Protein AF-A0AAQ4PEI0-F1 (afdb_monomer_lite)

Structure (mmCIF, N/CA/C/O backbone):
data_AF-A0AAQ4PEI0-F1
#
_entry.id   AF-A0AAQ4PEI0-F1
#
loop_
_atom_site.group_PDB
_atom_site.id
_atom_site.type_symbol
_atom_site.label_atom_id
_atom_site.label_alt_id
_atom_site.label_comp_id
_atom_site.label_asym_id
_atom_site.label_entity_id
_atom_site.label_seq_id
_atom_site.pdbx_PDB_ins_code
_atom_site.Cartn_x
_atom_site.Cartn_y
_atom_site.Cartn_z
_atom_site.occupancy
_atom_site.B_iso_or_equiv
_atom_site.auth_seq_id
_atom_site.auth_comp_id
_atom_site.auth_asym_id
_atom_site.auth_atom_id
_atom_site.pdbx_PDB_model_num
ATOM 1 N N . LEU A 1 1 ? 32.488 -16.811 -8.473 1.00 38.75 1 LEU A N 1
ATOM 2 C CA . LEU A 1 1 ? 32.124 -15.857 -7.400 1.00 38.75 1 LEU A CA 1
ATOM 3 C C . LEU A 1 1 ? 32.744 -14.506 -7.758 1.00 38.75 1 LEU A C 1
ATOM 5 O O . LEU A 1 1 ? 33.957 -14.402 -7.696 1.00 38.75 1 LEU A O 1
ATOM 9 N N . LEU A 1 2 ? 31.976 -13.509 -8.208 1.00 33.81 2 LEU A N 1
ATOM 10 C CA . LEU A 1 2 ? 32.509 -12.154 -8.414 1.00 33.81 2 LEU A CA 1
ATOM 11 C C . LEU A 1 2 ? 31.725 -11.177 -7.539 1.00 33.81 2 LEU A C 1
ATOM 13 O O . LEU A 1 2 ? 30.539 -10.925 -7.753 1.00 33.81 2 LEU A O 1
ATOM 17 N N . PHE A 1 3 ? 32.409 -10.702 -6.503 1.00 38.41 3 PHE A N 1
ATOM 18 C CA . PHE A 1 3 ? 31.966 -9.672 -5.578 1.00 38.41 3 PHE A CA 1
ATOM 19 C C . PHE A 1 3 ? 31.972 -8.321 -6.304 1.00 38.41 3 PHE A C 1
ATOM 21 O O . PHE A 1 3 ? 33.021 -7.848 -6.729 1.00 38.41 3 PHE A O 1
ATOM 28 N N . VAL A 1 4 ? 30.792 -7.718 -6.472 1.00 43.56 4 VAL A N 1
ATOM 29 C CA . VAL A 1 4 ? 30.637 -6.348 -6.985 1.00 43.56 4 VAL A CA 1
ATOM 30 C C . VAL A 1 4 ? 30.418 -5.426 -5.779 1.00 43.56 4 VAL A C 1
ATOM 32 O O . VAL A 1 4 ? 29.346 -5.506 -5.164 1.00 43.56 4 VAL A O 1
ATOM 35 N N . PRO A 1 5 ? 31.381 -4.560 -5.415 1.00 44.88 5 PRO A N 1
ATOM 36 C CA . PRO A 1 5 ? 31.213 -3.635 -4.305 1.00 44.88 5 PRO A CA 1
ATOM 37 C C . PRO A 1 5 ? 30.220 -2.532 -4.700 1.00 44.88 5 PRO A C 1
ATOM 39 O O . PRO A 1 5 ? 30.316 -1.955 -5.780 1.00 44.88 5 PRO A O 1
ATOM 42 N N . GLY A 1 6 ? 29.232 -2.257 -3.840 1.00 44.78 6 GLY A N 1
ATOM 43 C CA . GLY A 1 6 ? 28.313 -1.117 -3.999 1.00 44.78 6 GLY A CA 1
ATOM 44 C C . GLY A 1 6 ? 26.844 -1.433 -4.309 1.00 44.78 6 GLY A C 1
ATOM 45 O O . GLY A 1 6 ? 26.028 -0.513 -4.357 1.00 44.78 6 GLY A O 1
ATOM 46 N N . ARG A 1 7 ? 26.428 -2.702 -4.440 1.00 46.03 7 ARG A N 1
ATOM 47 C CA . ARG A 1 7 ? 24.991 -3.029 -4.342 1.00 46.03 7 ARG A CA 1
ATOM 48 C C . ARG A 1 7 ? 24.585 -2.988 -2.872 1.00 46.03 7 ARG A C 1
ATOM 50 O O . ARG A 1 7 ? 24.759 -3.978 -2.167 1.00 46.03 7 ARG A O 1
ATOM 57 N N . LYS A 1 8 ? 24.017 -1.870 -2.409 1.00 44.19 8 LYS A N 1
ATOM 58 C CA . LYS A 1 8 ? 23.251 -1.856 -1.154 1.00 44.19 8 LYS A CA 1
ATOM 59 C C . LYS A 1 8 ? 22.179 -2.951 -1.257 1.00 44.19 8 LYS A C 1
ATOM 61 O O . LYS A 1 8 ? 21.183 -2.777 -1.957 1.00 44.19 8 LYS A O 1
ATOM 66 N N . LYS A 1 9 ? 22.394 -4.099 -0.602 1.00 48.50 9 LYS A N 1
ATOM 67 C CA . LYS A 1 9 ? 21.352 -5.096 -0.323 1.00 48.50 9 LYS A CA 1
ATOM 68 C C . LYS A 1 9 ? 20.386 -4.471 0.692 1.00 48.50 9 LYS A C 1
ATOM 70 O O . LYS A 1 9 ? 20.432 -4.776 1.876 1.00 48.50 9 LYS A O 1
ATOM 75 N N . LEU A 1 10 ? 19.529 -3.562 0.240 1.00 49.28 10 LEU A N 1
ATOM 76 C CA . LEU A 1 10 ? 18.398 -3.064 1.023 1.00 49.28 10 LEU A CA 1
ATOM 77 C C . LEU A 1 10 ? 17.284 -4.119 0.984 1.00 49.28 10 LEU A C 1
ATOM 79 O O . LEU A 1 10 ? 16.302 -3.972 0.267 1.00 49.28 10 LEU A O 1
ATOM 83 N N . SER A 1 11 ? 17.471 -5.235 1.688 1.00 54.88 11 SER A N 1
ATOM 84 C CA . SER A 1 11 ? 16.385 -6.206 1.904 1.00 54.88 11 SER A CA 1
ATOM 85 C C . SER A 1 11 ? 16.462 -6.967 3.229 1.00 54.88 11 SER A C 1
ATOM 87 O O . SER A 1 11 ? 15.639 -7.846 3.449 1.00 54.88 11 SER A O 1
ATOM 89 N N . GLN A 1 12 ? 17.429 -6.678 4.103 1.00 53.75 12 GLN A N 1
ATOM 90 C CA . GLN A 1 12 ? 17.595 -7.415 5.365 1.00 53.75 12 GLN A CA 1
ATOM 91 C C . GLN A 1 12 ? 16.885 -6.751 6.560 1.00 53.75 12 GLN A C 1
ATOM 93 O O . GLN A 1 12 ? 16.806 -7.350 7.623 1.00 53.75 12 GLN A O 1
ATOM 98 N N . ASN A 1 13 ? 16.325 -5.541 6.405 1.00 64.62 13 ASN A N 1
ATOM 99 C CA . ASN A 1 13 ? 15.836 -4.743 7.541 1.00 64.62 13 ASN A CA 1
ATOM 100 C C . ASN A 1 13 ? 14.501 -4.014 7.270 1.00 64.62 13 ASN A C 1
ATOM 102 O O . ASN A 1 13 ? 14.267 -2.950 7.838 1.00 64.62 13 ASN A O 1
ATOM 106 N N . TYR A 1 14 ? 13.634 -4.525 6.383 1.00 78.50 14 TYR A N 1
ATOM 107 C CA . TYR A 1 14 ? 12.306 -3.919 6.212 1.00 78.50 14 TYR A CA 1
ATOM 108 C C . TYR A 1 14 ? 11.411 -4.270 7.404 1.00 78.50 14 TYR A C 1
ATOM 110 O O . TYR A 1 14 ? 10.960 -5.406 7.524 1.00 78.50 14 TYR A O 1
ATOM 118 N N . ASP A 1 15 ? 11.168 -3.289 8.269 1.00 85.69 15 ASP A N 1
ATOM 119 C CA . ASP A 1 15 ? 10.245 -3.411 9.392 1.00 85.69 15 ASP A CA 1
ATOM 120 C C . ASP A 1 15 ? 8.908 -2.722 9.048 1.00 85.69 15 ASP A C 1
ATOM 122 O O . ASP A 1 15 ? 8.854 -1.485 8.986 1.00 85.69 15 ASP A O 1
ATOM 126 N N . PRO A 1 16 ? 7.817 -3.484 8.834 1.00 87.50 16 PRO A N 1
ATOM 127 C CA . PRO A 1 16 ? 6.515 -2.918 8.486 1.00 87.50 16 PRO A CA 1
ATOM 128 C C . PRO A 1 16 ? 5.912 -2.048 9.597 1.00 87.50 16 PRO A C 1
ATOM 130 O O . PRO A 1 16 ? 5.054 -1.210 9.306 1.00 87.50 16 PRO A O 1
ATOM 133 N N . ARG A 1 17 ? 6.379 -2.188 10.848 1.00 88.00 17 ARG A N 1
ATOM 134 C CA . ARG A 1 17 ? 5.908 -1.380 11.983 1.00 88.00 17 ARG A CA 1
ATOM 135 C C . ARG A 1 17 ? 6.419 0.053 11.911 1.00 88.00 17 ARG A C 1
ATOM 137 O O . ARG A 1 17 ? 5.684 0.993 12.193 1.00 88.00 17 ARG A O 1
ATOM 144 N N . ARG A 1 18 ? 7.687 0.229 11.527 1.00 87.00 18 ARG A N 1
ATOM 145 C CA . ARG A 1 18 ? 8.390 1.524 11.606 1.00 87.00 18 ARG A CA 1
ATOM 146 C C . ARG A 1 18 ? 8.381 2.305 10.297 1.00 87.00 18 ARG A C 1
ATOM 148 O O . ARG A 1 18 ? 8.583 3.514 10.318 1.00 87.00 18 ARG A O 1
ATOM 155 N N . HIS A 1 19 ? 8.165 1.641 9.165 1.00 83.56 19 HIS A N 1
ATOM 156 C CA . HIS A 1 19 ? 8.323 2.268 7.856 1.00 83.56 19 HIS A CA 1
ATOM 157 C C . HIS A 1 19 ? 7.006 2.814 7.297 1.00 83.56 19 HIS A C 1
ATOM 159 O O . HIS A 1 19 ? 6.209 2.027 6.803 1.00 83.56 19 HIS A O 1
ATOM 165 N N . SER A 1 20 ? 6.801 4.133 7.229 1.00 84.38 20 SER A N 1
ATOM 166 C CA . SER A 1 20 ? 5.683 4.730 6.481 1.00 84.38 20 SER A CA 1
ATOM 167 C C . SER A 1 20 ? 6.009 5.027 5.020 1.00 84.38 20 SER A C 1
ATOM 169 O O . SER A 1 20 ? 7.073 5.544 4.712 1.00 84.38 20 SER A O 1
ATOM 171 N N . PHE A 1 21 ? 5.087 4.680 4.116 1.00 86.31 21 PHE A N 1
ATOM 172 C CA . PHE A 1 21 ? 5.120 5.187 2.742 1.00 86.31 21 PHE A CA 1
ATOM 173 C C . PHE A 1 21 ? 4.445 6.550 2.712 1.00 86.31 21 PHE A C 1
ATOM 175 O O . PHE A 1 21 ? 3.351 6.708 3.258 1.00 86.31 21 PHE A O 1
ATOM 182 N N . SER A 1 22 ? 5.088 7.515 2.072 1.00 86.88 22 SER A N 1
ATOM 183 C CA . SER A 1 22 ? 4.469 8.799 1.755 1.00 86.88 22 SER A CA 1
ATOM 184 C C . SER A 1 22 ? 3.434 8.648 0.637 1.00 86.88 22 SER A C 1
ATOM 186 O O . SER A 1 22 ? 3.496 7.724 -0.175 1.00 86.88 22 SER A O 1
ATOM 188 N N . GLU A 1 23 ? 2.490 9.584 0.556 1.00 85.75 23 GLU A N 1
ATOM 189 C CA . GLU A 1 23 ? 1.485 9.598 -0.513 1.00 85.75 23 GLU A CA 1
ATOM 190 C C . GLU A 1 23 ? 2.128 9.691 -1.907 1.00 85.75 23 GLU A C 1
ATOM 192 O O . GLU A 1 23 ? 1.695 9.022 -2.842 1.00 85.75 23 GLU A O 1
ATOM 197 N N . GLU A 1 24 ? 3.226 10.439 -2.034 1.00 85.12 24 GLU A N 1
ATOM 198 C CA . GLU A 1 24 ? 3.992 10.538 -3.279 1.00 85.12 24 GLU A CA 1
ATOM 199 C C . GLU A 1 24 ? 4.633 9.203 -3.678 1.00 85.12 24 GLU A C 1
ATOM 201 O O . GLU A 1 24 ? 4.689 8.852 -4.855 1.00 85.12 24 GLU A O 1
ATOM 206 N N . GLU A 1 25 ? 5.065 8.397 -2.708 1.00 85.00 25 GLU A N 1
ATOM 207 C CA . GLU A 1 25 ? 5.592 7.067 -2.993 1.00 85.00 25 GLU A CA 1
ATOM 208 C C . GLU A 1 25 ? 4.504 6.082 -3.415 1.00 85.00 25 GLU A C 1
ATOM 210 O O . GLU A 1 25 ? 4.799 5.138 -4.146 1.00 85.00 25 GLU A O 1
ATOM 215 N N . LEU A 1 26 ? 3.262 6.263 -2.986 1.00 85.62 26 LEU A N 1
ATOM 216 C CA . LEU A 1 26 ? 2.175 5.363 -3.368 1.00 85.62 26 LEU A CA 1
ATOM 217 C C . LEU A 1 26 ? 1.627 5.667 -4.764 1.00 85.62 26 LEU A C 1
ATOM 219 O O . LEU A 1 26 ? 0.982 4.806 -5.367 1.00 85.62 26 LEU A O 1
ATOM 223 N N . LYS A 1 27 ? 1.917 6.851 -5.316 1.00 87.19 27 LYS A N 1
ATOM 224 C CA . LYS A 1 27 ? 1.492 7.198 -6.670 1.00 87.19 27 LYS A CA 1
ATOM 225 C C . LYS A 1 27 ? 2.155 6.286 -7.710 1.00 87.19 27 LYS A C 1
ATOM 227 O O . LYS A 1 27 ? 3.354 5.985 -7.624 1.00 87.19 27 LYS A O 1
ATOM 232 N N . PRO A 1 28 ? 1.395 5.850 -8.730 1.00 85.06 28 PRO A N 1
ATOM 233 C CA . PRO A 1 28 ? 1.968 5.107 -9.839 1.00 85.06 28 PRO A CA 1
ATOM 234 C C . PRO A 1 28 ? 3.009 5.973 -10.547 1.00 85.06 28 PRO A C 1
ATOM 236 O O . PRO A 1 28 ? 2.852 7.188 -10.667 1.00 85.06 28 PRO A O 1
ATOM 239 N N . GLN A 1 29 ? 4.075 5.341 -11.044 1.00 83.81 29 GLN A N 1
ATOM 240 C CA . GLN A 1 29 ? 5.085 6.090 -11.784 1.00 83.81 29 GLN A CA 1
ATOM 241 C C . GLN A 1 29 ? 4.455 6.783 -12.998 1.00 83.81 29 GLN A C 1
ATOM 243 O O . GLN A 1 29 ? 3.656 6.156 -13.703 1.00 83.81 29 GLN A O 1
ATOM 248 N N . PRO A 1 30 ? 4.832 8.043 -13.269 1.00 87.62 30 PRO A N 1
ATOM 249 C CA . PRO A 1 30 ? 4.258 8.803 -14.364 1.00 87.62 30 PRO A CA 1
ATOM 250 C C . PRO A 1 30 ? 4.457 8.061 -15.685 1.00 87.62 30 PRO A C 1
ATOM 252 O O . PRO A 1 30 ? 5.528 7.515 -15.975 1.00 87.62 30 PRO A O 1
ATOM 255 N N . MET A 1 31 ? 3.408 8.034 -16.504 1.00 85.25 31 MET A N 1
ATOM 256 C CA . MET A 1 31 ? 3.457 7.373 -17.799 1.00 85.25 31 MET A CA 1
ATOM 257 C C . MET A 1 31 ? 4.263 8.223 -18.783 1.00 85.25 31 MET A C 1
ATOM 259 O O . MET A 1 31 ? 3.749 9.131 -19.432 1.00 85.25 31 MET A O 1
ATOM 263 N N . ILE A 1 32 ? 5.552 7.914 -18.905 1.00 85.75 32 ILE A N 1
ATOM 264 C CA . ILE A 1 32 ? 6.428 8.565 -19.878 1.00 85.75 32 ILE A CA 1
ATOM 265 C C . ILE A 1 32 ? 6.136 7.984 -21.264 1.00 85.75 32 ILE A C 1
ATOM 267 O O . ILE A 1 32 ? 6.288 6.778 -21.496 1.00 85.75 32 ILE A O 1
ATOM 271 N N . LYS A 1 33 ? 5.737 8.849 -22.206 1.00 87.88 33 LYS A N 1
ATOM 272 C CA . LYS A 1 33 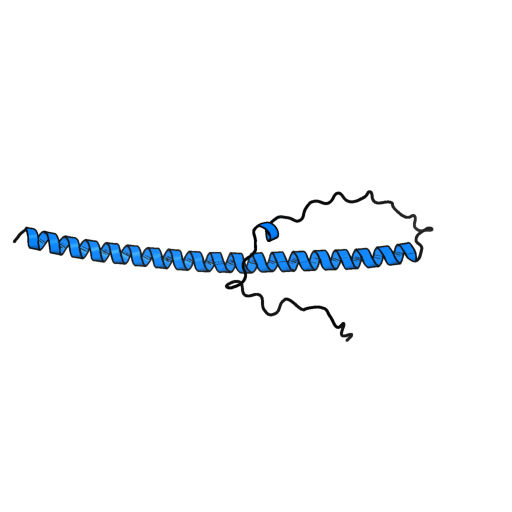? 5.572 8.469 -23.614 1.00 87.88 33 LYS A CA 1
ATOM 273 C C . LYS A 1 33 ? 6.919 7.993 -24.153 1.00 87.88 33 LYS A C 1
ATOM 275 O O . LYS A 1 33 ? 7.890 8.745 -24.198 1.00 87.88 33 LYS A O 1
ATOM 280 N N . LYS A 1 34 ? 6.983 6.723 -24.550 1.00 83.81 34 LYS A N 1
ATOM 281 C CA . LYS A 1 34 ? 8.193 6.147 -25.141 1.00 83.81 34 LYS A CA 1
ATOM 282 C C . LYS A 1 34 ? 8.451 6.808 -26.493 1.00 83.81 34 LYS A C 1
ATOM 284 O O . LYS A 1 34 ? 7.529 6.953 -27.294 1.00 83.81 34 LYS A O 1
ATOM 289 N N . ALA A 1 35 ? 9.708 7.158 -26.755 1.00 87.19 35 ALA A N 1
ATOM 290 C CA . ALA A 1 35 ? 10.133 7.558 -28.091 1.00 87.19 35 ALA A CA 1
ATOM 291 C C . ALA A 1 35 ? 9.807 6.446 -29.105 1.00 87.19 35 ALA A C 1
ATOM 293 O O . ALA A 1 35 ? 9.822 5.256 -28.763 1.00 87.19 35 ALA A O 1
ATOM 294 N N . ARG A 1 36 ? 9.513 6.831 -30.354 1.00 89.56 36 ARG A N 1
ATOM 295 C CA . ARG A 1 36 ? 9.256 5.867 -31.432 1.00 89.56 36 ARG A CA 1
ATOM 296 C C . ARG A 1 36 ? 10.449 4.922 -31.569 1.00 89.56 36 ARG A C 1
ATOM 298 O O . ARG A 1 36 ? 11.600 5.353 -31.619 1.00 89.56 36 ARG A O 1
ATOM 305 N N . LYS A 1 37 ? 10.167 3.620 -31.622 1.00 86.25 37 LYS A N 1
ATOM 306 C CA . LYS A 1 37 ? 11.193 2.592 -31.784 1.00 86.25 37 LYS A CA 1
ATOM 307 C C . LYS A 1 37 ? 11.673 2.604 -33.232 1.00 86.25 37 LYS A C 1
ATOM 309 O O . LYS A 1 37 ? 10.948 2.170 -34.119 1.00 86.25 37 LYS A O 1
ATOM 314 N N . ILE A 1 38 ? 12.895 3.073 -33.450 1.00 87.62 38 ILE A N 1
ATOM 315 C CA . ILE A 1 38 ? 13.577 2.929 -34.735 1.00 87.62 38 ILE A CA 1
ATOM 316 C C . ILE A 1 38 ? 14.230 1.546 -34.740 1.00 87.62 38 ILE A C 1
ATOM 318 O O . ILE A 1 38 ? 15.087 1.252 -33.901 1.00 87.62 38 ILE A O 1
ATOM 322 N N . LEU A 1 39 ? 13.767 0.668 -35.629 1.00 88.00 39 LEU A N 1
ATOM 323 C CA . LEU A 1 39 ? 14.394 -0.632 -35.838 1.00 88.00 39 LEU A CA 1
ATOM 324 C C . LEU A 1 39 ? 15.702 -0.418 -36.600 1.00 88.00 39 LEU A C 1
ATOM 326 O O . LEU A 1 39 ? 15.706 0.209 -37.654 1.00 88.00 39 LEU A O 1
ATOM 330 N N . VAL A 1 40 ? 16.799 -0.939 -36.058 1.00 89.12 40 VAL A N 1
ATOM 331 C CA . VAL A 1 40 ? 18.085 -0.976 -36.759 1.00 89.12 40 VAL A CA 1
ATOM 332 C C . VAL A 1 40 ? 18.129 -2.283 -37.555 1.00 89.12 40 VAL A C 1
ATOM 334 O O . VAL A 1 40 ? 18.020 -3.339 -36.918 1.00 89.12 40 VAL A O 1
ATOM 337 N N . PRO A 1 41 ? 18.237 -2.237 -38.898 1.00 95.38 41 PRO A N 1
ATOM 338 C CA . PRO A 1 41 ? 18.407 -3.428 -39.730 1.00 95.38 41 PRO A CA 1
ATOM 339 C C . PRO A 1 41 ? 19.600 -4.270 -39.274 1.00 95.38 41 PRO A C 1
ATOM 341 O O . PRO A 1 41 ? 20.583 -3.725 -38.774 1.00 95.38 41 PRO A O 1
ATOM 344 N N . ASP A 1 42 ? 19.534 -5.587 -39.463 1.00 88.94 42 ASP A N 1
ATOM 345 C CA . ASP A 1 42 ? 20.531 -6.511 -38.907 1.00 88.94 42 ASP A CA 1
ATOM 346 C C . ASP A 1 42 ? 21.957 -6.230 -39.398 1.00 88.94 42 ASP A C 1
ATOM 348 O O . ASP A 1 42 ? 22.878 -6.208 -38.585 1.00 88.94 42 ASP A O 1
ATOM 352 N N . GLY A 1 43 ? 22.127 -5.892 -40.680 1.00 92.19 43 GLY A N 1
ATOM 353 C CA . GLY A 1 43 ? 23.425 -5.513 -41.255 1.00 92.19 43 GLY A CA 1
ATOM 354 C C . GLY A 1 43 ? 23.982 -4.165 -40.776 1.00 92.19 43 GLY A C 1
ATOM 355 O O . GLY A 1 43 ? 25.118 -3.835 -41.091 1.00 92.19 43 GLY A O 1
ATOM 356 N N . LEU A 1 44 ? 23.204 -3.383 -40.018 1.00 91.56 44 LEU A N 1
ATOM 357 C CA . LEU A 1 44 ? 23.590 -2.068 -39.489 1.00 91.56 44 LEU A CA 1
ATOM 358 C C . LEU A 1 44 ? 23.723 -2.057 -37.956 1.00 91.56 44 LEU A C 1
ATOM 360 O O . LEU A 1 44 ? 23.858 -0.993 -37.347 1.00 91.56 44 LEU A O 1
ATOM 364 N N . LYS A 1 45 ? 23.665 -3.225 -37.304 1.00 94.75 45 LYS A N 1
ATOM 365 C CA . LYS A 1 45 ? 23.878 -3.356 -35.857 1.00 94.75 45 LYS A CA 1
ATOM 366 C C . LYS A 1 45 ? 25.370 -3.320 -35.534 1.00 94.75 45 LYS A C 1
ATOM 368 O O . LYS A 1 45 ? 26.030 -4.351 -35.462 1.00 94.75 45 LYS A O 1
ATOM 373 N N . ASP A 1 46 ? 25.877 -2.116 -35.313 1.00 95.19 46 ASP A N 1
ATOM 374 C CA . ASP A 1 46 ? 27.256 -1.862 -34.906 1.00 95.19 46 ASP A CA 1
ATOM 375 C C . ASP A 1 46 ? 27.495 -2.065 -33.392 1.00 95.19 46 ASP A C 1
ATOM 377 O O . ASP A 1 46 ? 26.577 -2.263 -32.589 1.00 95.19 46 ASP A O 1
ATOM 381 N N . GLU A 1 47 ? 28.753 -1.961 -32.964 1.00 95.81 47 GLU A N 1
ATOM 382 C CA . GLU A 1 47 ? 29.138 -2.026 -31.544 1.00 95.81 47 GLU A CA 1
ATOM 383 C C . GLU A 1 47 ? 28.420 -0.976 -30.676 1.00 95.81 47 GLU A C 1
ATOM 385 O O . GLU A 1 47 ? 28.042 -1.225 -29.522 1.00 95.81 47 GLU A O 1
ATOM 390 N N . LYS A 1 48 ? 28.156 0.213 -31.237 1.00 94.31 48 LYS A N 1
ATOM 391 C CA . LYS A 1 48 ? 27.417 1.277 -30.541 1.00 94.31 48 LYS A CA 1
ATOM 392 C C . LYS A 1 48 ? 25.966 0.866 -30.291 1.00 94.31 48 LYS A C 1
ATOM 394 O O . LYS A 1 48 ? 25.415 1.171 -29.226 1.00 94.31 48 LYS A O 1
ATOM 399 N N . TYR A 1 49 ? 25.319 0.183 -31.235 1.00 94.31 49 TYR A N 1
ATOM 400 C CA . TYR A 1 49 ? 23.998 -0.410 -31.050 1.00 94.31 49 TYR A CA 1
ATOM 401 C C . TYR A 1 49 ? 24.008 -1.443 -29.920 1.00 94.31 49 TYR A C 1
ATOM 403 O O . TYR A 1 49 ? 23.201 -1.318 -28.991 1.00 94.31 49 TYR A O 1
ATOM 411 N N . TRP A 1 50 ? 24.934 -2.407 -29.942 1.00 95.50 50 TRP A N 1
ATOM 412 C CA . TRP A 1 50 ? 25.003 -3.463 -28.925 1.00 95.50 50 TRP A CA 1
ATOM 413 C C . TRP A 1 50 ? 25.264 -2.915 -27.524 1.00 95.50 50 TRP A C 1
ATOM 415 O O . TRP A 1 50 ? 24.550 -3.263 -26.578 1.00 95.50 50 TRP A O 1
ATOM 425 N N . THR A 1 51 ? 26.178 -1.953 -27.399 1.00 96.00 51 THR A N 1
ATOM 426 C CA . THR A 1 51 ? 26.445 -1.251 -26.137 1.00 96.00 51 THR A CA 1
ATOM 427 C C . THR A 1 51 ? 25.189 -0.560 -25.594 1.00 96.00 51 THR A C 1
ATOM 429 O O . THR A 1 51 ? 24.864 -0.685 -24.407 1.00 96.00 51 THR A O 1
ATOM 432 N N . ARG A 1 52 ? 24.431 0.151 -26.447 1.00 94.56 52 ARG A N 1
ATOM 433 C CA . ARG A 1 52 ? 23.154 0.775 -26.047 1.00 94.56 52 ARG A CA 1
ATOM 434 C C . ARG A 1 52 ? 22.122 -0.274 -25.631 1.00 94.56 52 ARG A C 1
ATOM 436 O O . ARG A 1 52 ? 21.442 -0.094 -24.618 1.00 94.56 52 ARG A O 1
ATOM 443 N N . ARG A 1 53 ? 22.012 -1.374 -26.382 1.00 95.50 53 ARG A N 1
ATOM 444 C CA . ARG A 1 53 ? 21.064 -2.466 -26.122 1.00 95.50 53 ARG A CA 1
ATOM 445 C C . ARG A 1 53 ? 21.330 -3.133 -24.773 1.00 95.50 53 ARG A C 1
ATOM 447 O O . ARG A 1 53 ? 20.379 -3.336 -24.015 1.00 95.50 53 ARG A O 1
ATOM 454 N N . TYR A 1 54 ? 22.595 -3.412 -24.466 1.00 96.94 54 TYR A N 1
ATOM 455 C CA . TYR A 1 54 ? 23.035 -3.974 -23.190 1.00 9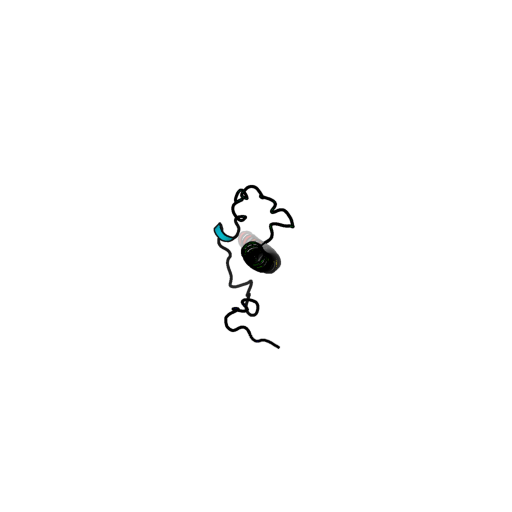6.94 54 TYR A CA 1
ATOM 456 C C . TYR A 1 54 ? 22.710 -3.037 -22.019 1.00 96.94 54 TYR A C 1
ATOM 458 O O . TYR A 1 54 ? 22.024 -3.437 -21.077 1.00 96.94 54 TYR A O 1
ATOM 466 N N . LYS A 1 55 ? 23.086 -1.753 -22.120 1.00 96.69 55 LYS A N 1
ATOM 467 C CA . LYS A 1 55 ? 22.780 -0.744 -21.087 1.00 96.69 55 LYS A CA 1
ATOM 468 C C . LYS A 1 55 ? 21.276 -0.621 -20.821 1.00 96.69 55 LYS A C 1
ATOM 470 O O . LYS A 1 55 ? 20.862 -0.524 -19.666 1.00 96.69 55 LYS A O 1
ATOM 475 N N . ASN A 1 56 ? 20.446 -0.653 -21.867 1.00 95.56 56 ASN A N 1
ATOM 476 C CA . ASN A 1 56 ? 18.992 -0.592 -21.718 1.00 95.56 56 ASN A CA 1
ATOM 477 C C . ASN A 1 56 ? 18.413 -1.841 -21.033 1.00 95.56 56 ASN A C 1
ATOM 479 O O . ASN A 1 56 ? 17.534 -1.700 -20.186 1.00 95.56 56 ASN A O 1
ATOM 483 N N . ASN A 1 57 ? 18.915 -3.039 -21.352 1.00 96.44 57 ASN A N 1
ATOM 484 C CA . ASN A 1 57 ? 18.508 -4.274 -20.673 1.00 96.44 57 ASN A CA 1
ATOM 485 C C . ASN A 1 57 ? 18.812 -4.219 -19.174 1.00 96.44 57 ASN A C 1
ATOM 487 O O . ASN A 1 57 ? 17.930 -4.495 -18.360 1.00 96.44 57 ASN A O 1
ATOM 491 N N . GLU A 1 58 ? 20.022 -3.795 -18.815 1.00 97.25 58 GLU A N 1
ATOM 492 C CA . GLU A 1 58 ? 20.429 -3.658 -17.415 1.00 97.25 58 GLU A CA 1
ATOM 493 C C . GLU A 1 58 ? 19.590 -2.608 -16.675 1.00 97.25 58 GLU A C 1
ATOM 495 O O . GLU A 1 58 ? 19.129 -2.844 -15.555 1.00 97.25 58 GLU A O 1
ATOM 500 N N . ALA A 1 59 ? 19.319 -1.463 -17.308 1.00 93.25 59 ALA A N 1
ATOM 501 C CA . ALA A 1 59 ? 18.439 -0.440 -16.746 1.00 93.25 59 ALA A CA 1
ATOM 502 C C . ALA A 1 59 ? 17.002 -0.955 -16.554 1.00 93.25 59 ALA A C 1
ATOM 504 O O . ALA A 1 59 ? 16.400 -0.734 -15.502 1.00 93.25 59 ALA A O 1
ATOM 505 N N . ALA A 1 60 ? 16.465 -1.687 -17.534 1.00 94.62 60 ALA A N 1
ATOM 506 C CA . ALA A 1 60 ? 15.135 -2.278 -17.455 1.00 94.62 60 ALA A CA 1
ATOM 507 C C . ALA A 1 60 ? 15.046 -3.325 -16.337 1.00 94.62 60 ALA A C 1
ATOM 509 O O . ALA A 1 60 ? 14.072 -3.327 -15.583 1.00 94.62 60 ALA A O 1
ATOM 510 N N . LYS A 1 61 ? 16.070 -4.176 -16.184 1.00 95.94 61 LYS A N 1
ATOM 511 C CA . LYS A 1 61 ? 16.160 -5.139 -15.082 1.00 95.94 61 LYS A CA 1
ATOM 512 C C . LYS A 1 61 ? 16.155 -4.424 -13.732 1.00 95.94 61 LYS A C 1
ATOM 514 O O . LYS A 1 61 ? 15.317 -4.728 -12.890 1.00 95.94 61 LYS A O 1
ATOM 519 N N . ARG A 1 62 ? 17.026 -3.426 -13.552 1.00 94.75 62 ARG A N 1
ATOM 520 C CA . ARG A 1 62 ? 17.109 -2.641 -12.310 1.00 94.75 62 ARG A CA 1
ATOM 521 C C . ARG A 1 62 ? 15.787 -1.948 -11.975 1.00 94.75 62 ARG A C 1
ATOM 523 O O . ARG A 1 62 ? 15.373 -1.968 -10.823 1.00 94.75 62 ARG A O 1
ATOM 530 N N . SER A 1 63 ? 15.116 -1.372 -12.974 1.00 93.69 63 SER A N 1
ATOM 531 C CA . SER A 1 63 ? 13.808 -0.727 -12.802 1.00 93.69 63 SER A CA 1
ATOM 532 C C . SER A 1 63 ? 12.732 -1.718 -12.347 1.00 93.69 63 SER A C 1
ATOM 534 O O . SER A 1 63 ? 11.987 -1.428 -11.412 1.00 93.69 63 SER A O 1
ATOM 536 N N . ARG A 1 64 ? 12.681 -2.909 -12.959 1.00 95.06 64 ARG A N 1
ATOM 537 C CA . ARG A 1 64 ? 11.754 -3.980 -12.559 1.00 95.06 64 ARG A CA 1
ATOM 538 C C . ARG A 1 64 ? 12.032 -4.472 -11.141 1.00 95.06 64 ARG A C 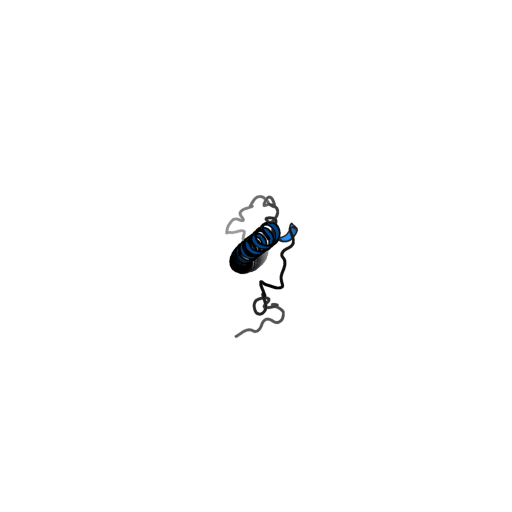1
ATOM 540 O O . ARG A 1 64 ? 11.093 -4.612 -10.367 1.00 95.06 64 ARG A O 1
ATOM 547 N N . ASP A 1 65 ? 13.298 -4.701 -10.802 1.00 94.31 65 ASP A N 1
ATOM 548 C CA . ASP A 1 65 ? 13.692 -5.179 -9.474 1.00 94.31 65 ASP A CA 1
ATOM 549 C C . ASP A 1 65 ? 13.357 -4.138 -8.390 1.00 94.31 65 ASP A C 1
ATOM 551 O O . ASP A 1 65 ? 12.811 -4.494 -7.348 1.00 94.31 65 ASP A O 1
ATOM 555 N N . ALA A 1 66 ? 13.590 -2.848 -8.659 1.00 90.06 66 ALA A N 1
ATOM 556 C CA . ALA A 1 66 ? 13.224 -1.760 -7.750 1.00 90.06 66 ALA A CA 1
ATOM 557 C C . ALA A 1 66 ? 11.705 -1.640 -7.552 1.00 90.06 66 ALA A C 1
ATOM 559 O O . ALA A 1 66 ? 11.243 -1.482 -6.423 1.00 90.06 66 ALA A O 1
ATOM 560 N N . ARG A 1 67 ? 10.922 -1.752 -8.635 1.00 91.19 67 ARG A N 1
ATOM 561 C CA . ARG A 1 67 ? 9.456 -1.752 -8.553 1.00 91.19 67 ARG A CA 1
ATOM 562 C C . ARG A 1 67 ? 8.952 -2.919 -7.707 1.00 91.19 67 ARG A C 1
ATOM 564 O O . ARG A 1 67 ? 8.203 -2.690 -6.767 1.00 91.19 67 ARG A O 1
ATOM 571 N N . ARG A 1 68 ? 9.423 -4.136 -7.996 1.00 92.75 68 ARG A N 1
ATOM 572 C CA . ARG A 1 68 ? 9.024 -5.343 -7.263 1.00 92.75 68 ARG A CA 1
ATOM 573 C C . ARG A 1 68 ? 9.363 -5.240 -5.778 1.00 92.75 68 ARG A C 1
ATOM 575 O O . ARG A 1 68 ? 8.557 -5.624 -4.943 1.00 92.75 68 ARG A O 1
ATOM 582 N N . LEU A 1 69 ? 10.547 -4.725 -5.439 1.00 90.06 69 LEU A N 1
ATOM 583 C C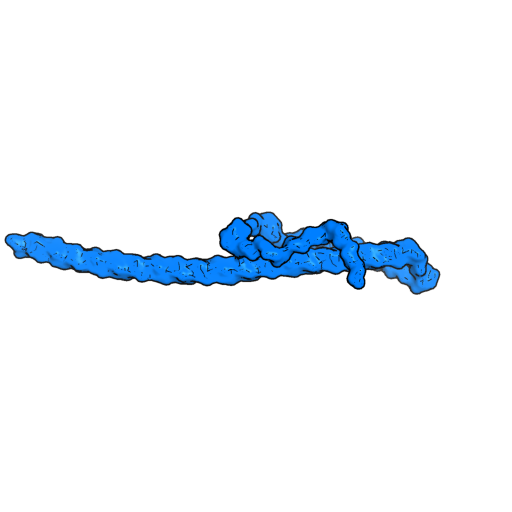A . LEU A 1 69 ? 10.935 -4.528 -4.042 1.00 90.06 69 LEU A CA 1
ATOM 584 C C . LEU A 1 69 ? 9.949 -3.601 -3.320 1.00 90.06 69 LEU A C 1
ATOM 586 O O . LEU A 1 69 ? 9.483 -3.942 -2.239 1.00 90.06 69 LEU A O 1
ATOM 590 N N . LYS A 1 70 ? 9.609 -2.464 -3.935 1.00 89.19 70 LYS A N 1
ATOM 591 C CA . LYS A 1 70 ? 8.659 -1.499 -3.373 1.00 89.19 70 LYS A CA 1
ATOM 592 C C . LYS A 1 70 ? 7.258 -2.095 -3.215 1.00 89.19 70 LYS A C 1
ATOM 594 O O . LYS A 1 70 ? 6.668 -1.963 -2.151 1.00 89.19 70 LYS A O 1
ATOM 599 N N . GLU A 1 71 ? 6.757 -2.786 -4.237 1.00 91.12 71 GLU A N 1
ATOM 600 C CA . GLU A 1 71 ? 5.466 -3.487 -4.190 1.00 91.12 71 GLU A CA 1
ATOM 601 C C . GLU A 1 71 ? 5.434 -4.514 -3.051 1.00 91.12 71 GLU A C 1
ATOM 603 O O . GLU A 1 71 ? 4.526 -4.484 -2.227 1.00 91.12 71 GLU A O 1
ATOM 608 N N . ASN A 1 72 ? 6.471 -5.348 -2.927 1.00 91.75 72 ASN A N 1
ATOM 609 C CA . ASN A 1 72 ? 6.571 -6.332 -1.850 1.00 91.75 72 ASN A CA 1
ATOM 610 C C . ASN A 1 72 ? 6.573 -5.680 -0.460 1.00 91.75 72 ASN A C 1
ATOM 612 O O . ASN A 1 72 ? 5.925 -6.185 0.453 1.00 91.75 72 ASN A O 1
ATOM 616 N N . GLN A 1 73 ? 7.288 -4.565 -0.283 1.00 92.75 73 GLN A N 1
ATOM 617 C CA . GLN A 1 73 ? 7.297 -3.831 0.984 1.00 92.75 73 GLN A CA 1
ATOM 618 C C . GLN A 1 73 ? 5.900 -3.281 1.319 1.00 92.75 73 GLN A C 1
ATOM 620 O O . GLN A 1 73 ? 5.428 -3.455 2.442 1.00 92.75 73 GLN A O 1
ATOM 625 N N . ILE A 1 74 ? 5.208 -2.689 0.338 1.00 91.88 74 ILE A N 1
ATOM 626 C CA . ILE A 1 74 ? 3.825 -2.216 0.496 1.00 91.88 74 ILE A CA 1
ATOM 627 C C . ILE A 1 74 ? 2.908 -3.372 0.906 1.00 91.88 74 ILE A C 1
ATOM 629 O O . ILE A 1 74 ? 2.178 -3.237 1.884 1.00 91.88 74 ILE A O 1
ATOM 633 N N . SER A 1 75 ? 2.985 -4.518 0.224 1.00 92.50 75 SER A N 1
ATOM 634 C CA . SER A 1 75 ? 2.172 -5.696 0.544 1.00 92.50 75 SER A CA 1
ATOM 635 C C . SER A 1 75 ? 2.422 -6.219 1.959 1.00 92.50 75 SER A C 1
ATOM 637 O O . SER A 1 75 ? 1.469 -6.462 2.696 1.00 92.50 75 SER A O 1
ATOM 639 N N . VAL A 1 76 ? 3.689 -6.351 2.371 1.00 91.88 76 VAL A N 1
ATOM 640 C CA . VAL A 1 76 ? 4.042 -6.804 3.729 1.00 91.88 76 VAL A CA 1
ATOM 641 C C . VAL A 1 76 ? 3.482 -5.853 4.786 1.00 91.88 76 VAL A C 1
ATOM 643 O O . VAL A 1 76 ? 2.963 -6.298 5.810 1.00 91.88 76 VAL A O 1
ATOM 646 N N . ARG A 1 77 ? 3.551 -4.542 4.546 1.00 93.44 77 ARG A N 1
ATOM 647 C CA . ARG A 1 77 ? 3.018 -3.560 5.489 1.00 93.44 77 ARG A CA 1
ATOM 648 C C . ARG A 1 77 ? 1.500 -3.496 5.519 1.00 93.44 77 ARG A C 1
ATOM 650 O O . ARG A 1 77 ? 0.951 -3.358 6.607 1.00 93.44 77 ARG A O 1
ATOM 657 N N . ALA A 1 78 ? 0.834 -3.609 4.375 1.00 93.50 78 ALA A N 1
ATOM 658 C CA . ALA A 1 78 ? -0.622 -3.681 4.319 1.00 93.50 78 ALA A CA 1
ATOM 659 C C . ALA A 1 78 ? -1.129 -4.859 5.164 1.00 93.50 78 ALA A C 1
ATOM 661 O O . ALA A 1 78 ? -1.915 -4.648 6.081 1.00 93.50 78 ALA A O 1
ATOM 662 N N . ALA A 1 79 ? -0.560 -6.053 4.966 1.00 94.00 79 ALA A N 1
ATOM 663 C CA . ALA A 1 79 ? -0.909 -7.239 5.747 1.00 94.00 79 ALA A CA 1
ATOM 664 C C . ALA A 1 79 ? -0.648 -7.063 7.258 1.00 94.00 79 ALA A C 1
ATOM 666 O O . ALA A 1 79 ? -1.438 -7.513 8.090 1.00 94.00 79 ALA A O 1
ATOM 667 N N . TYR A 1 80 ? 0.451 -6.396 7.634 1.00 95.12 80 TYR A N 1
ATOM 668 C CA . TYR A 1 80 ? 0.735 -6.080 9.038 1.00 95.12 80 TYR A CA 1
ATOM 669 C C . TYR A 1 80 ? -0.334 -5.157 9.644 1.00 95.12 80 TYR A C 1
ATOM 671 O O . TYR A 1 80 ? -0.888 -5.474 10.697 1.00 95.12 80 TYR A O 1
ATOM 679 N N . LEU A 1 81 ? -0.647 -4.049 8.965 1.00 95.75 81 LEU A N 1
ATOM 680 C CA . LEU A 1 81 ? -1.629 -3.070 9.434 1.00 95.75 81 LEU A CA 1
ATOM 681 C C . LEU A 1 81 ? -3.046 -3.649 9.467 1.00 95.75 81 LEU A C 1
ATOM 683 O O . LEU A 1 81 ? -3.795 -3.337 10.385 1.00 95.75 81 LEU A O 1
ATOM 687 N N . GLU A 1 82 ? -3.418 -4.511 8.520 1.00 97.56 82 GLU A N 1
ATOM 688 C CA . GLU A 1 82 ? -4.705 -5.219 8.529 1.00 97.56 82 GLU A CA 1
ATOM 689 C C . GLU A 1 82 ? -4.857 -6.086 9.783 1.00 97.56 82 GLU A C 1
ATOM 691 O O . GLU A 1 82 ? -5.878 -6.013 10.472 1.00 97.56 82 GLU A O 1
ATOM 696 N N . ARG A 1 83 ? -3.816 -6.857 10.127 1.00 97.31 83 ARG A N 1
ATOM 697 C CA . ARG A 1 83 ? -3.805 -7.688 11.337 1.00 97.31 83 ARG A CA 1
ATOM 698 C C . ARG A 1 83 ? -3.866 -6.848 12.612 1.00 97.31 83 ARG A C 1
ATOM 700 O O . ARG A 1 83 ? -4.630 -7.175 13.517 1.00 97.31 83 ARG A O 1
ATOM 707 N N . GLU A 1 84 ? -3.060 -5.795 12.698 1.00 97.69 84 GLU A N 1
ATOM 708 C CA . GLU A 1 84 ? -3.022 -4.902 13.862 1.00 97.69 84 GLU A CA 1
ATOM 709 C C . GLU A 1 84 ? -4.354 -4.161 14.042 1.00 97.69 84 GLU A C 1
ATOM 711 O O . GLU A 1 84 ? -4.892 -4.105 15.143 1.00 97.69 84 GLU A O 1
ATOM 716 N N . ASN A 1 85 ? -4.951 -3.673 12.953 1.00 98.25 85 ASN A N 1
ATOM 717 C CA . ASN A 1 85 ? -6.252 -3.011 12.982 1.00 98.25 85 ASN A CA 1
ATOM 718 C C . ASN A 1 85 ? -7.365 -3.966 13.440 1.00 98.25 85 ASN A C 1
ATOM 720 O O . ASN A 1 85 ? -8.209 -3.577 14.246 1.00 98.25 85 ASN A O 1
ATOM 724 N N . ALA A 1 86 ? -7.351 -5.222 12.980 1.00 98.38 86 ALA A N 1
ATOM 725 C CA . ALA A 1 86 ? -8.297 -6.238 13.434 1.00 98.38 86 ALA A CA 1
ATOM 726 C C . ALA A 1 86 ? -8.164 -6.520 14.941 1.00 98.38 86 ALA A C 1
ATOM 728 O O . ALA A 1 86 ? -9.176 -6.544 15.642 1.00 98.38 86 ALA A O 1
ATOM 729 N N . ALA A 1 87 ? -6.933 -6.662 15.445 1.00 98.31 87 ALA A N 1
ATOM 730 C CA . ALA A 1 87 ? -6.670 -6.857 16.872 1.00 98.31 87 ALA A CA 1
ATOM 731 C C . ALA A 1 87 ? -7.166 -5.667 17.711 1.00 98.31 87 ALA A C 1
ATOM 733 O O . ALA A 1 87 ? -7.942 -5.850 18.645 1.00 98.31 87 ALA A O 1
ATOM 734 N N . LEU A 1 88 ? -6.829 -4.436 17.311 1.00 98.56 88 LEU A N 1
ATOM 735 C CA . LEU A 1 88 ? -7.283 -3.223 17.998 1.00 98.56 88 LEU A CA 1
ATOM 736 C C . LEU A 1 88 ? -8.812 -3.086 17.989 1.00 98.56 88 LEU A C 1
ATOM 738 O O . LEU A 1 88 ? -9.410 -2.698 18.990 1.00 98.56 88 LEU A O 1
ATOM 742 N N . ARG A 1 89 ? -9.477 -3.426 16.877 1.00 98.44 89 ARG A N 1
ATOM 743 C CA . ARG A 1 89 ? -10.949 -3.436 16.809 1.00 98.44 89 ARG A CA 1
ATOM 744 C C . ARG A 1 89 ? -11.556 -4.437 17.786 1.00 98.44 89 ARG A C 1
ATOM 746 O O . ARG A 1 89 ? -12.580 -4.124 18.392 1.00 98.44 89 ARG A O 1
ATOM 753 N N . GLN A 1 90 ? -10.943 -5.608 17.934 1.00 98.62 90 GLN A N 1
ATOM 754 C CA . GLN A 1 90 ? -11.376 -6.619 18.892 1.00 98.62 90 GLN A CA 1
ATOM 755 C C . GLN A 1 90 ? -11.189 -6.138 20.338 1.00 98.62 90 GLN A C 1
ATOM 757 O O . GLN A 1 90 ? -12.127 -6.230 21.127 1.00 98.62 90 GLN A O 1
ATOM 762 N N . GLU A 1 91 ? -10.035 -5.557 20.672 1.00 98.50 91 GLU A N 1
ATOM 763 C CA . GLU A 1 91 ? -9.772 -4.985 22.001 1.00 98.50 91 GLU A CA 1
ATOM 764 C C . GLU A 1 91 ? -10.776 -3.878 22.352 1.00 98.50 91 GLU A C 1
ATOM 766 O O . GLU A 1 91 ? -11.384 -3.894 23.423 1.00 98.50 91 GLU A O 1
ATOM 771 N N . VAL A 1 92 ? -11.040 -2.956 21.419 1.00 98.69 92 VAL A N 1
ATOM 772 C CA . VAL A 1 92 ? -12.049 -1.900 21.599 1.00 98.69 92 VAL A CA 1
ATOM 773 C C . VAL A 1 92 ? -13.446 -2.486 21.817 1.00 98.69 92 VAL A C 1
ATOM 775 O O . VAL A 1 92 ? -14.218 -1.948 22.615 1.00 98.69 92 VAL A O 1
ATOM 778 N N . ALA A 1 93 ? -13.799 -3.569 21.120 1.00 98.50 93 ALA A N 1
ATOM 779 C CA . ALA A 1 93 ? -15.093 -4.222 21.285 1.00 98.50 93 ALA A CA 1
ATOM 780 C C . ALA A 1 93 ? -15.249 -4.850 22.680 1.00 98.50 93 ALA A C 1
ATOM 782 O O . ALA A 1 93 ? -16.284 -4.642 23.320 1.00 98.50 93 ALA A O 1
ATOM 783 N N . GLU A 1 94 ? -14.230 -5.553 23.179 1.00 98.38 94 GLU A N 1
ATOM 784 C CA . GLU A 1 94 ? -14.273 -6.145 24.522 1.00 98.38 94 GLU A CA 1
ATOM 785 C C . GLU A 1 94 ? -14.291 -5.070 25.619 1.00 98.38 94 GLU A C 1
ATOM 787 O O . GLU A 1 94 ? -15.140 -5.138 26.508 1.00 98.38 94 GLU A O 1
ATOM 792 N N . ILE A 1 95 ? -13.490 -4.003 25.506 1.00 98.25 95 ILE A N 1
ATOM 793 C CA . ILE A 1 95 ? -13.522 -2.885 26.469 1.00 98.25 95 ILE A CA 1
ATOM 794 C C . ILE A 1 95 ? -14.908 -2.228 26.502 1.00 98.25 95 ILE A C 1
ATOM 796 O O . ILE A 1 95 ? -15.455 -1.960 27.572 1.00 98.25 95 ILE A O 1
ATOM 800 N N . ARG A 1 96 ? -15.527 -1.979 25.340 1.00 98.25 96 ARG A N 1
ATOM 801 C CA . ARG A 1 96 ? -16.881 -1.397 25.273 1.00 98.25 96 ARG A CA 1
ATOM 802 C C . ARG A 1 96 ? -17.927 -2.293 25.932 1.00 98.25 96 ARG A C 1
ATOM 804 O O . ARG A 1 96 ? -18.839 -1.791 26.590 1.00 98.25 96 ARG A O 1
ATOM 811 N N . LYS A 1 97 ? -17.800 -3.608 25.769 1.00 98.19 97 LYS A N 1
ATOM 812 C CA . LYS A 1 97 ? -18.679 -4.606 26.388 1.00 98.19 97 LYS A CA 1
ATOM 813 C C . LYS A 1 97 ? -18.506 -4.640 27.905 1.00 98.19 97 LYS A C 1
ATOM 815 O O . LYS A 1 97 ? -19.506 -4.669 28.622 1.00 98.19 97 LYS A O 1
ATOM 820 N N . GLU A 1 98 ? -17.274 -4.599 28.402 1.00 97.81 98 GLU A N 1
ATOM 821 C CA . GLU A 1 98 ? -16.982 -4.499 29.837 1.00 97.81 98 GLU A CA 1
ATOM 822 C C . GLU A 1 98 ? -17.510 -3.196 30.435 1.00 97.81 98 GLU A C 1
ATOM 824 O O . GLU A 1 98 ? -18.225 -3.231 31.435 1.00 97.81 98 GLU A O 1
ATOM 829 N N . LEU A 1 99 ? -17.275 -2.060 29.776 1.00 97.81 99 LEU A N 1
ATOM 830 C CA . LEU A 1 99 ? -17.805 -0.767 30.203 1.00 97.81 99 LEU A CA 1
ATOM 831 C C . LEU A 1 99 ? -19.338 -0.779 30.269 1.00 97.81 99 LEU A C 1
ATOM 833 O O . LEU A 1 99 ? -19.923 -0.296 31.238 1.00 97.81 99 LEU A O 1
ATOM 837 N N . GLY A 1 100 ? -19.995 -1.373 29.268 1.00 97.81 100 GLY A N 1
ATOM 838 C CA . GLY A 1 100 ? -21.445 -1.563 29.266 1.00 97.81 100 GLY A CA 1
ATOM 839 C C . GLY A 1 100 ? -21.930 -2.403 30.451 1.00 97.81 100 GLY A C 1
ATOM 840 O O . GLY A 1 100 ? -22.908 -2.042 31.103 1.00 97.81 100 GLY A O 1
ATOM 841 N N . ARG A 1 101 ? -21.223 -3.491 30.787 1.00 97.12 101 ARG A N 1
ATOM 842 C CA . ARG A 1 101 ? -21.529 -4.308 31.974 1.00 97.12 101 ARG A CA 1
ATOM 843 C C . ARG A 1 101 ? -21.376 -3.510 33.266 1.00 97.12 101 ARG A C 1
ATOM 845 O O . ARG A 1 101 ? -22.301 -3.518 34.073 1.00 97.12 101 ARG A O 1
ATOM 852 N N . CYS A 1 102 ? -20.261 -2.804 33.443 1.00 96.94 102 CYS A N 1
ATOM 853 C CA . CYS A 1 102 ? -20.018 -1.978 34.626 1.00 96.94 102 CYS A CA 1
ATOM 854 C C . CYS A 1 102 ? -21.088 -0.893 34.781 1.00 96.94 102 CYS A C 1
ATOM 856 O O . CYS A 1 102 ? -21.648 -0.739 35.862 1.00 96.94 102 CYS A O 1
ATOM 858 N N . ARG A 1 103 ? -21.453 -0.205 33.692 1.00 97.25 103 ARG A N 1
ATOM 859 C CA . ARG A 1 103 ? -22.515 0.810 33.700 1.00 97.25 103 ARG A CA 1
ATOM 860 C C . ARG A 1 103 ? -23.872 0.228 34.093 1.00 97.25 103 ARG A C 1
ATOM 862 O O . ARG A 1 103 ? -24.575 0.814 34.905 1.00 97.25 103 ARG A O 1
ATOM 869 N N . ASN A 1 104 ? -24.219 -0.951 33.578 1.00 96.06 104 ASN A N 1
ATOM 870 C CA . ASN A 1 104 ? -25.455 -1.638 33.961 1.00 96.06 104 ASN A CA 1
ATOM 871 C C . ASN A 1 104 ? -25.475 -2.018 35.446 1.00 96.06 104 ASN A C 1
ATOM 873 O O . ASN A 1 104 ? -26.533 -1.992 36.070 1.00 96.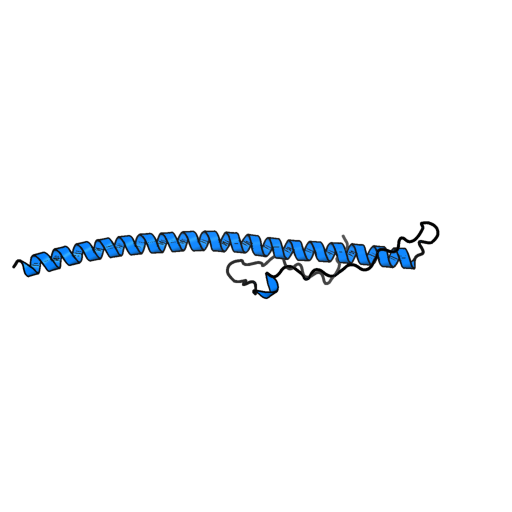06 104 ASN A O 1
ATOM 877 N N . ILE A 1 105 ? -24.328 -2.403 36.007 1.00 96.00 105 ILE A N 1
ATOM 878 C CA . ILE A 1 105 ? -24.198 -2.708 37.433 1.00 96.00 105 ILE A CA 1
ATOM 879 C C . ILE A 1 105 ? -24.366 -1.430 38.264 1.00 96.00 105 ILE A C 1
ATOM 881 O O . ILE A 1 105 ? -25.171 -1.434 39.190 1.00 96.00 105 ILE A O 1
ATOM 885 N N . LEU A 1 106 ? -23.678 -0.341 37.906 1.00 95.44 106 LEU A N 1
ATOM 886 C CA . LEU A 1 106 ? -23.794 0.952 38.591 1.00 95.44 106 LEU A CA 1
ATOM 887 C C . LEU A 1 106 ? -25.237 1.463 38.598 1.00 95.44 106 LEU A C 1
ATOM 889 O O . LEU A 1 106 ? -25.769 1.715 39.673 1.00 95.44 106 LEU A O 1
ATOM 893 N N . ASN A 1 107 ? -25.911 1.469 37.445 1.00 94.94 107 ASN A N 1
ATOM 894 C CA . ASN A 1 107 ? -27.315 1.880 37.354 1.00 94.94 107 ASN A CA 1
ATOM 895 C C . ASN A 1 107 ? -28.228 1.055 38.284 1.00 94.94 107 ASN A C 1
ATOM 897 O O . ASN A 1 107 ? -29.160 1.585 38.879 1.00 94.94 107 ASN A O 1
ATOM 901 N N . LYS A 1 108 ? -27.979 -0.257 38.434 1.00 94.00 108 LYS A N 1
ATOM 902 C CA . LYS A 1 108 ? -28.759 -1.102 39.359 1.00 94.00 108 LYS A CA 1
ATOM 903 C C . LYS A 1 108 ? -28.549 -0.702 40.818 1.00 94.00 108 LYS A C 1
ATOM 905 O O . LYS A 1 108 ? -29.492 -0.801 41.596 1.00 94.00 108 LYS A O 1
ATOM 910 N N . TYR A 1 109 ? -27.333 -0.313 41.196 1.00 94.06 109 TYR A N 1
ATOM 911 C CA . TYR A 1 109 ? -27.048 0.162 42.549 1.00 94.06 109 TYR A CA 1
ATOM 912 C C . TYR A 1 109 ? -27.639 1.550 42.799 1.00 94.06 109 TYR A C 1
ATOM 914 O O . TYR A 1 109 ? -28.262 1.741 43.837 1.00 94.06 109 TYR A O 1
ATOM 922 N N . GLU A 1 110 ? -27.516 2.475 41.845 1.00 92.69 110 GLU A N 1
ATOM 923 C CA . GLU A 1 110 ? -28.120 3.813 41.923 1.00 92.69 110 GLU A CA 1
ATOM 924 C C . GLU A 1 110 ? -29.642 3.735 42.093 1.00 92.69 110 GLU A C 1
ATOM 926 O O . GLU A 1 110 ? -30.187 4.368 42.992 1.00 92.69 110 GLU A O 1
ATOM 931 N N . ASN A 1 111 ? -30.320 2.885 41.312 1.00 90.62 111 ASN A N 1
ATOM 932 C CA . ASN A 1 111 ? -31.767 2.694 41.436 1.00 90.62 111 ASN A CA 1
ATOM 933 C C . ASN A 1 111 ? -32.164 2.136 42.812 1.00 90.62 111 ASN A C 1
ATOM 935 O O . ASN A 1 111 ? -33.096 2.633 43.427 1.00 90.62 111 ASN A O 1
ATOM 939 N N . ARG A 1 112 ? -31.428 1.146 43.338 1.00 90.94 112 ARG A N 1
ATOM 940 C CA . ARG A 1 112 ? -31.708 0.588 44.674 1.00 90.94 112 ARG A CA 1
ATOM 941 C C . ARG A 1 112 ? -31.525 1.602 45.800 1.00 90.94 112 ARG A C 1
ATOM 943 O O . ARG A 1 112 ? -32.218 1.489 46.799 1.00 90.94 112 ARG A O 1
ATOM 950 N N . LEU A 1 113 ? -30.572 2.526 45.665 1.00 86.62 113 LEU A N 1
ATOM 951 C CA . LEU A 1 113 ? -30.372 3.610 46.630 1.00 86.62 113 LEU A CA 1
ATOM 952 C C . LEU A 1 113 ? -31.474 4.668 46.533 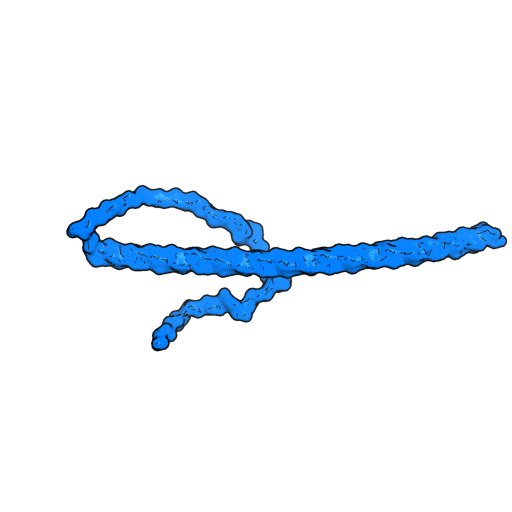1.00 86.62 113 LEU A C 1
ATOM 954 O O . LEU A 1 113 ? -31.822 5.253 47.546 1.00 86.62 113 LEU A O 1
ATOM 958 N N . ALA A 1 114 ? -32.010 4.919 45.336 1.00 82.56 114 ALA A N 1
ATOM 959 C CA . ALA A 1 114 ? -33.116 5.855 45.141 1.00 82.56 114 ALA A CA 1
ATOM 960 C C . ALA A 1 114 ? -34.459 5.326 45.682 1.00 82.56 114 ALA A C 1
ATOM 962 O O . ALA A 1 114 ? -35.328 6.122 46.025 1.00 82.56 114 ALA A O 1
ATOM 963 N N . ASP A 1 115 ? -34.616 4.001 45.753 1.00 76.81 115 ASP A N 1
ATOM 964 C CA . ASP A 1 115 ? -35.807 3.325 46.286 1.00 76.81 115 ASP A CA 1
ATOM 965 C C . ASP A 1 115 ? -35.794 3.163 47.832 1.00 76.81 115 ASP A C 1
ATOM 967 O O . ASP A 1 115 ? -36.749 2.612 48.387 1.00 76.81 115 ASP A O 1
ATOM 971 N N . GLN A 1 116 ? -34.725 3.590 48.525 1.00 58.47 116 GLN A N 1
ATOM 972 C CA . GLN A 1 116 ? -34.566 3.552 49.994 1.00 58.47 116 GLN A CA 1
ATOM 973 C C . GLN A 1 116 ? -34.822 4.917 50.636 1.00 58.47 116 GLN A C 1
ATOM 975 O O . GLN A 1 116 ? -35.424 4.921 51.734 1.00 58.47 116 GLN A O 1
#

Sequence (116 aa):
LLFVPGRKKLSQNYDPRRHSFSEEELKPQPMIKKARKILVPDGLKDEKYWTRRYKNNEAAKRSRDARRLKENQISVRAAYLERENAALRQEVAEIRKELGRCRNILNKYENRLADQ

pLDDT: mean 86.9, std 15.62, range [33.81, 98.69]

Radius of gyration: 29.8 Å; chains: 1; bounding box: 68×26×91 Å

Secondary structure (DSSP, 8-state):
----TT---TTS---TTT-PPPHHHHSPPP-PPPPP--PPPGGG--HHHHHHHHHHHHHHHHHHHHHHHHHHHHHHHHHHHHHHHHHHHHHHHHHHHHHHHHHHHHHHHHHHHHT-

InterPro domains:
  IPR004827 Basic-leucine zipper domain [PF07716] (45-98)
  IPR004827 Basic-leucine zipper domain [PS50217] (46-109)
  IPR004827 Basic-leucine zipper domain [SM00338] (44-108)
  IPR005607 BSD domain [PS50858] (8-61)
  IPR040223 PAR basic leucine zipper protein [PTHR11988] (4-112)
  IPR046347 Basic-leucine zipper domain superfamily [SSF57959] (45-107)

Foldseek 3Di:
DDDDPDPPPPPPDLDLVPDDDDPVNVDDDDDDDDDDDDDDPPVRCDPVNVVVVVVVVVVVVVVVVVVVVSVVSVVVNVVVVVVVVVVVVVVVVVVVVVVVVVVVVVVVVVVVVVVD

Organism: NCBI:txid481459